Protein AF-A0A0F9TU87-F1 (afdb_monomer_lite)

Sequence (47 aa):
MTKLIVTLSEEMDRDFRATVKRIYGDKRGGLSIAAEQALKDWIEKQT

Organism: NCBI:txid412755

Radius of gyration: 11.56 Å; chains: 1; bounding box: 32×25×22 Å

Secondary structure (DSSP, 8-state):
---------HHHHHHHHHHHHHHHTT-TTHHHHHHHHHHHHHHHHT-

InterPro domains:
  IPR013321 Arc-type ribbon-helix-helix [G3DSA:1.10.1220.10] (1-47)

pLDDT: mean 94.21, std 5.56, range [66.06, 98.31]

Structure (mmCIF, N/CA/C/O backbone):
data_AF-A0A0F9TU87-F1
#
_entry.id   AF-A0A0F9TU87-F1
#
loop_
_atom_site.group_PDB
_atom_site.id
_atom_site.type_symbol
_atom_site.label_atom_id
_atom_site.label_alt_id
_atom_site.label_comp_id
_atom_site.label_asym_id
_atom_site.label_entity_id
_atom_site.label_seq_id
_atom_site.pdbx_PDB_ins_code
_atom_site.Cartn_x
_atom_site.Cartn_y
_atom_site.Cartn_z
_atom_site.occupancy
_atom_site.B_iso_or_equiv
_atom_site.auth_seq_id
_atom_site.auth_comp_id
_atom_site.auth_asym_id
_atom_site.auth_atom_id
_atom_site.pdbx_PDB_model_num
ATOM 1 N N . MET A 1 1 ? 0.088 17.830 -3.355 1.00 66.06 1 MET A N 1
ATOM 2 C CA . MET A 1 1 ? -0.048 16.423 -2.924 1.00 66.06 1 MET A CA 1
ATOM 3 C C . MET A 1 1 ? -0.334 16.412 -1.440 1.00 66.06 1 MET A C 1
ATOM 5 O O . MET A 1 1 ? 0.404 17.046 -0.695 1.00 66.06 1 MET A O 1
ATOM 9 N N . THR A 1 2 ? -1.410 15.753 -1.028 1.00 89.62 2 THR A N 1
ATOM 10 C CA . THR A 1 2 ? -1.685 15.464 0.382 1.00 89.62 2 THR A CA 1
ATOM 11 C C . THR A 1 2 ? -0.872 14.243 0.817 1.00 89.62 2 THR A C 1
ATOM 13 O O . THR A 1 2 ? -0.481 13.425 -0.017 1.00 89.62 2 THR A O 1
ATOM 16 N N . LYS A 1 3 ? -0.549 14.145 2.110 1.00 90.75 3 LYS A N 1
ATOM 17 C CA . LYS A 1 3 ? 0.245 13.046 2.673 1.00 90.75 3 LYS A CA 1
ATOM 18 C C . LYS A 1 3 ? -0.577 12.324 3.731 1.00 90.75 3 LYS A C 1
ATOM 20 O O . LYS A 1 3 ? -1.085 12.961 4.646 1.00 90.75 3 LYS A O 1
ATOM 25 N N . LEU A 1 4 ? -0.648 11.005 3.612 1.00 93.38 4 LEU A N 1
ATOM 26 C CA . LEU A 1 4 ? -1.196 10.107 4.619 1.00 93.38 4 LEU A CA 1
ATOM 27 C C . LEU A 1 4 ? -0.052 9.231 5.140 1.00 93.38 4 LEU A C 1
ATOM 29 O O . LEU A 1 4 ? 0.731 8.706 4.348 1.00 93.38 4 LEU A O 1
ATOM 33 N N . ILE A 1 5 ? 0.071 9.108 6.460 1.00 94.88 5 ILE A N 1
ATOM 34 C CA . ILE A 1 5 ? 1.027 8.206 7.110 1.00 94.88 5 ILE A CA 1
ATOM 35 C C . ILE A 1 5 ? 0.206 7.147 7.834 1.00 94.88 5 ILE A C 1
ATOM 37 O O . ILE A 1 5 ? -0.646 7.486 8.649 1.00 94.88 5 ILE A O 1
ATOM 41 N N . VAL A 1 6 ? 0.463 5.882 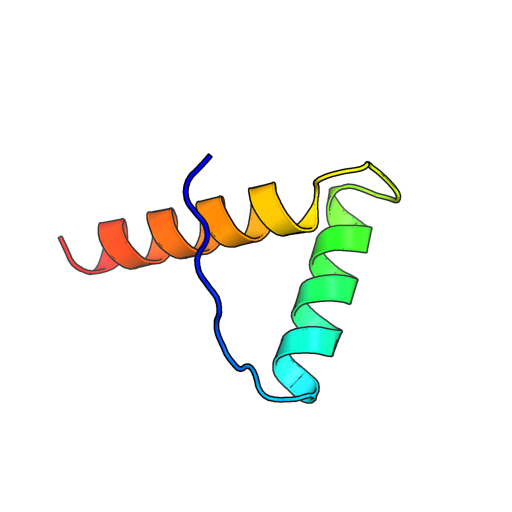7.520 1.00 93.81 6 VAL A N 1
ATOM 42 C CA . VAL A 1 6 ? -0.178 4.727 8.151 1.00 93.81 6 VAL A CA 1
ATOM 43 C C . VAL A 1 6 ? 0.890 3.771 8.648 1.00 93.81 6 VAL A C 1
ATOM 45 O O . VAL A 1 6 ? 1.971 3.680 8.063 1.00 93.81 6 VAL A O 1
ATOM 48 N N . THR A 1 7 ? 0.567 3.048 9.711 1.00 96.50 7 THR A N 1
ATOM 49 C CA . THR A 1 7 ? 1.391 1.953 10.216 1.00 96.50 7 THR A CA 1
ATOM 50 C C . THR A 1 7 ? 0.759 0.644 9.770 1.00 96.50 7 THR A C 1
ATOM 52 O O . THR A 1 7 ? -0.436 0.437 9.970 1.00 96.50 7 THR A O 1
ATOM 55 N N . LEU A 1 8 ? 1.558 -0.226 9.160 1.00 96.25 8 LEU A N 1
ATOM 56 C CA . LEU A 1 8 ? 1.157 -1.565 8.737 1.00 96.25 8 LEU A CA 1
ATOM 57 C C . LEU A 1 8 ? 1.944 -2.598 9.544 1.00 96.25 8 LEU A C 1
ATOM 59 O O . LEU A 1 8 ? 3.037 -2.301 10.029 1.00 96.25 8 LEU A O 1
ATOM 63 N N . SER A 1 9 ? 1.405 -3.811 9.670 1.00 98.25 9 SER A N 1
ATOM 64 C CA . SER A 1 9 ? 2.214 -4.939 10.132 1.00 98.25 9 SER A CA 1
ATOM 65 C C . SER A 1 9 ? 3.331 -5.226 9.124 1.00 98.25 9 SER A C 1
ATOM 67 O O . SER A 1 9 ? 3.192 -4.945 7.930 1.00 98.25 9 SER A O 1
ATOM 69 N N . GLU A 1 10 ? 4.434 -5.812 9.593 1.00 98.00 10 GLU A N 1
ATOM 70 C CA . GLU A 1 10 ? 5.563 -6.179 8.725 1.00 98.00 10 GLU A CA 1
ATOM 71 C C . GLU A 1 10 ? 5.137 -7.132 7.601 1.00 98.00 10 GLU A C 1
ATOM 73 O O . GLU A 1 10 ? 5.557 -6.978 6.455 1.00 98.00 10 GLU A O 1
ATOM 78 N N . GLU A 1 11 ? 4.260 -8.086 7.920 1.00 98.31 11 GLU A N 1
ATOM 79 C CA . GLU A 1 11 ? 3.684 -9.019 6.952 1.00 98.31 11 GLU A CA 1
ATOM 80 C C . GLU A 1 11 ? 2.912 -8.284 5.851 1.00 98.31 11 GLU A C 1
ATOM 82 O O . GLU A 1 11 ? 3.161 -8.511 4.667 1.00 98.31 11 GLU A O 1
ATOM 87 N N . MET A 1 12 ? 2.044 -7.339 6.226 1.00 97.44 12 MET A N 1
ATOM 88 C CA . MET A 1 12 ? 1.248 -6.581 5.264 1.00 97.44 12 MET A CA 1
ATOM 89 C C . MET A 1 12 ? 2.123 -5.681 4.385 1.00 97.44 12 MET A C 1
ATOM 91 O O . MET A 1 12 ? 1.917 -5.632 3.175 1.00 97.44 12 MET A O 1
ATOM 95 N N . ASP A 1 13 ? 3.112 -4.980 4.954 1.00 96.94 13 ASP A N 1
ATOM 96 C CA . ASP A 1 13 ? 4.025 -4.135 4.169 1.00 96.94 13 ASP A CA 1
ATOM 97 C C . ASP A 1 13 ? 4.827 -4.973 3.161 1.00 96.94 13 ASP A C 1
ATOM 99 O O . ASP A 1 13 ? 4.907 -4.612 1.980 1.00 96.94 13 ASP A O 1
ATOM 103 N N . ARG A 1 14 ? 5.351 -6.128 3.590 1.00 97.94 14 ARG A N 1
ATOM 104 C CA . ARG A 1 14 ? 6.087 -7.055 2.723 1.00 97.94 14 ARG A CA 1
ATOM 105 C C . ARG A 1 14 ? 5.225 -7.526 1.556 1.00 97.94 14 ARG A C 1
ATOM 107 O O . ARG A 1 14 ? 5.641 -7.408 0.399 1.00 97.94 14 ARG A O 1
ATOM 114 N N .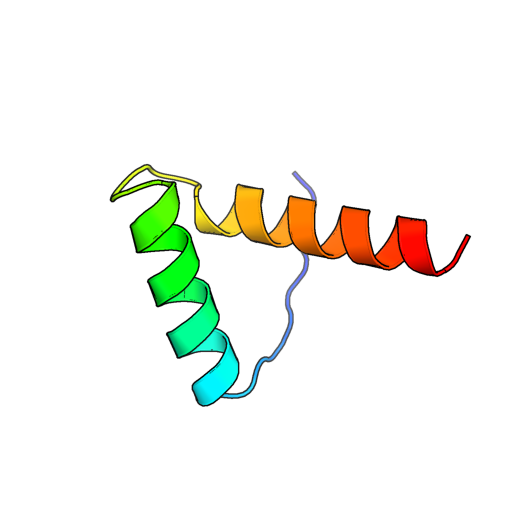 ASP A 1 15 ? 4.034 -8.032 1.847 1.00 98.00 15 ASP A N 1
ATOM 115 C CA . ASP A 1 15 ? 3.161 -8.641 0.845 1.00 98.00 15 ASP A CA 1
ATOM 116 C C . ASP A 1 15 ? 2.581 -7.579 -0.106 1.00 98.00 15 ASP A C 1
ATOM 118 O O . ASP A 1 15 ? 2.500 -7.791 -1.324 1.00 98.00 15 ASP A O 1
ATOM 122 N N . PHE A 1 16 ? 2.281 -6.384 0.414 1.00 96.50 16 PHE A N 1
ATOM 123 C CA . PHE A 1 16 ? 1.873 -5.232 -0.384 1.00 96.50 16 PHE A CA 1
ATOM 124 C C . PHE A 1 16 ? 2.981 -4.803 -1.353 1.00 96.50 16 PHE A C 1
ATOM 126 O O . PHE A 1 16 ? 2.741 -4.705 -2.559 1.00 96.50 16 PHE A O 1
ATOM 133 N N . ARG A 1 17 ? 4.220 -4.616 -0.876 1.00 95.44 17 ARG A N 1
ATOM 134 C CA . ARG A 1 17 ? 5.364 -4.238 -1.728 1.00 95.44 17 ARG A CA 1
ATOM 135 C C . ARG A 1 17 ? 5.678 -5.292 -2.782 1.00 95.44 17 ARG A C 1
ATOM 137 O O . ARG A 1 17 ? 5.935 -4.931 -3.932 1.00 95.44 17 ARG A O 1
ATOM 144 N N .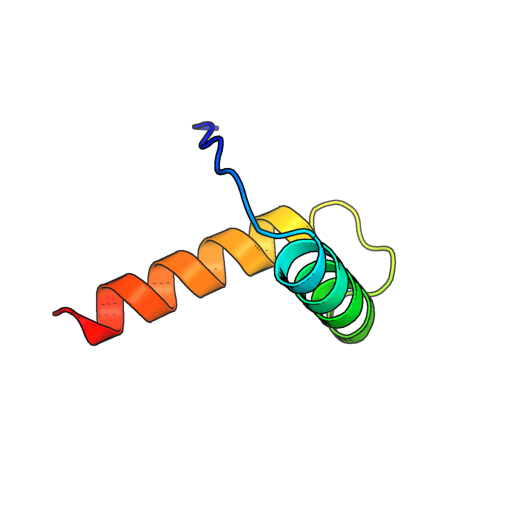 ALA A 1 18 ? 5.641 -6.572 -2.415 1.00 97.19 18 ALA A N 1
ATOM 145 C CA . ALA A 1 18 ? 5.846 -7.672 -3.353 1.00 97.19 18 ALA A CA 1
ATOM 146 C C . ALA A 1 18 ? 4.783 -7.655 -4.463 1.00 97.19 18 ALA A C 1
ATOM 148 O O . ALA A 1 18 ? 5.108 -7.776 -5.647 1.00 97.19 18 ALA A O 1
ATOM 149 N N . THR A 1 19 ? 3.523 -7.416 -4.096 1.00 96.88 19 THR A N 1
ATOM 150 C CA . THR A 1 19 ? 2.409 -7.304 -5.044 1.00 96.88 19 THR A CA 1
ATOM 151 C C . THR A 1 19 ? 2.559 -6.096 -5.964 1.00 96.88 19 THR A C 1
ATOM 153 O O . THR A 1 19 ? 2.439 -6.235 -7.181 1.00 96.88 19 THR A O 1
ATOM 156 N N . VAL A 1 20 ? 2.893 -4.925 -5.414 1.00 97.00 20 VAL A N 1
ATOM 157 C CA . VAL A 1 20 ? 3.149 -3.707 -6.198 1.00 97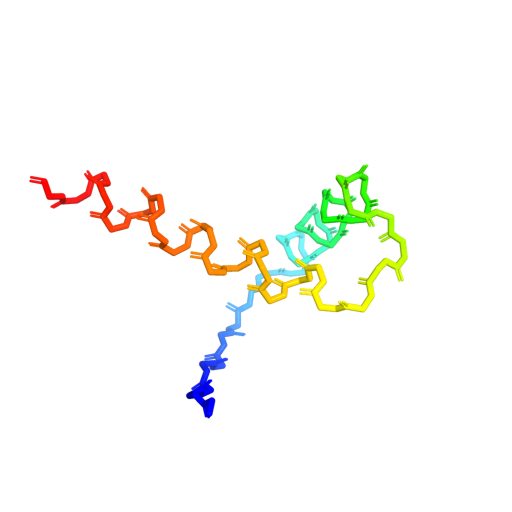.00 20 VAL A CA 1
ATOM 158 C C . VAL A 1 20 ? 4.274 -3.937 -7.202 1.00 97.00 20 VAL A C 1
ATOM 160 O O . VAL A 1 20 ? 4.115 -3.600 -8.374 1.00 97.00 20 VAL A O 1
ATOM 163 N N . LYS A 1 21 ? 5.382 -4.555 -6.774 1.00 95.88 21 LYS A N 1
ATOM 164 C CA . LYS A 1 21 ? 6.514 -4.868 -7.653 1.00 95.88 21 LYS A CA 1
ATOM 165 C C . LYS A 1 21 ? 6.118 -5.832 -8.772 1.00 95.88 21 LYS A C 1
ATOM 167 O O . LYS A 1 21 ? 6.528 -5.642 -9.911 1.00 95.88 21 LYS A O 1
ATOM 172 N N . ARG A 1 22 ? 5.289 -6.837 -8.479 1.00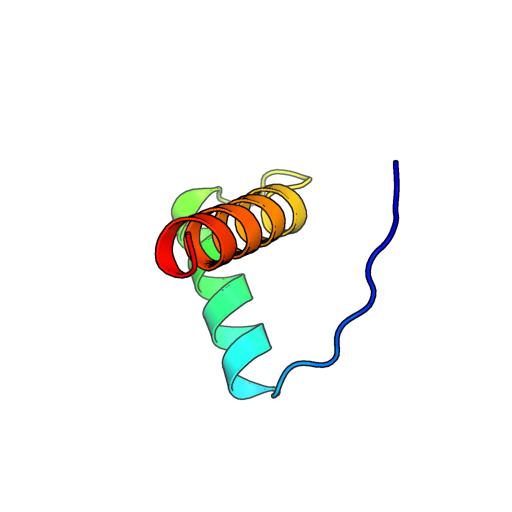 95.94 22 ARG A N 1
ATOM 173 C CA . ARG A 1 22 ? 4.786 -7.786 -9.485 1.00 95.94 22 ARG A CA 1
ATOM 174 C C . ARG A 1 22 ? 3.920 -7.111 -10.555 1.00 95.94 22 ARG A C 1
ATOM 176 O O . ARG A 1 22 ? 3.992 -7.508 -11.711 1.00 95.94 22 ARG A O 1
ATOM 183 N N . ILE A 1 23 ? 3.107 -6.122 -10.179 1.00 95.56 23 ILE A N 1
ATOM 184 C CA . ILE A 1 23 ? 2.170 -5.447 -11.095 1.00 95.56 23 ILE A CA 1
ATOM 185 C C . ILE A 1 23 ? 2.858 -4.326 -11.883 1.00 95.56 23 ILE A C 1
ATOM 187 O O . ILE A 1 23 ? 2.661 -4.202 -13.089 1.00 95.56 23 ILE A O 1
ATOM 191 N N . TYR A 1 24 ? 3.656 -3.498 -11.208 1.00 93.12 24 TYR A N 1
ATOM 192 C CA . TYR A 1 24 ? 4.205 -2.262 -11.774 1.00 93.12 24 TYR A CA 1
ATOM 193 C C . TYR A 1 24 ? 5.707 -2.331 -12.089 1.00 93.12 24 TYR A C 1
ATOM 195 O O . TYR A 1 24 ? 6.252 -1.369 -12.636 1.00 93.12 24 TYR A O 1
ATOM 203 N N . GLY A 1 25 ? 6.387 -3.430 -11.751 1.00 91.50 25 GLY A N 1
ATOM 204 C CA . GLY A 1 25 ? 7.842 -3.541 -11.847 1.00 91.50 25 GLY A CA 1
ATOM 205 C C . GLY A 1 25 ? 8.554 -2.543 -10.932 1.00 91.50 25 GLY A C 1
ATOM 206 O O . GLY A 1 25 ? 8.060 -2.187 -9.861 1.00 91.50 25 GLY A O 1
ATOM 207 N N . ASP A 1 26 ? 9.699 -2.037 -11.386 1.00 86.00 26 ASP A N 1
ATOM 208 C CA . ASP A 1 26 ? 10.503 -1.038 -10.665 1.00 86.00 26 ASP A CA 1
ATOM 209 C C . ASP A 1 26 ? 10.070 0.415 -10.964 1.00 86.00 26 ASP A C 1
ATOM 211 O O . ASP A 1 26 ? 10.837 1.370 -10.812 1.00 86.00 26 ASP A O 1
ATOM 215 N N . LYS A 1 27 ? 8.823 0.621 -11.411 1.00 86.75 27 LYS A N 1
ATOM 216 C CA . LYS A 1 27 ? 8.309 1.947 -11.769 1.00 86.75 27 LYS A CA 1
ATOM 217 C C . LYS A 1 27 ? 8.206 2.858 -10.541 1.00 86.75 27 LYS A C 1
ATOM 219 O O . LYS A 1 27 ? 7.539 2.547 -9.549 1.00 86.75 27 LYS A O 1
ATOM 224 N N . ARG A 1 28 ? 8.785 4.061 -10.644 1.00 85.81 28 ARG A N 1
ATOM 225 C CA . ARG A 1 28 ? 8.658 5.109 -9.620 1.00 85.81 28 ARG A CA 1
ATOM 226 C C . ARG A 1 28 ? 7.181 5.456 -9.400 1.00 85.81 28 ARG A C 1
ATOM 228 O O . ARG A 1 28 ? 6.471 5.794 -10.342 1.00 85.81 28 ARG A O 1
ATOM 235 N N . GLY A 1 29 ? 6.740 5.398 -8.144 1.00 91.88 29 GLY A N 1
ATOM 236 C CA . GLY A 1 29 ? 5.377 5.759 -7.741 1.00 91.88 29 GLY A CA 1
ATOM 237 C C . GLY A 1 29 ? 4.382 4.598 -7.648 1.00 91.88 29 GLY A C 1
ATOM 238 O O . GLY A 1 29 ? 3.269 4.834 -7.186 1.00 91.88 29 GLY A O 1
ATOM 239 N N . GLY A 1 30 ? 4.769 3.360 -7.989 1.00 94.88 30 GLY A N 1
ATOM 240 C CA . GLY A 1 30 ? 3.873 2.193 -7.929 1.00 94.88 30 GLY A CA 1
ATOM 241 C C . GLY A 1 30 ? 3.189 1.995 -6.569 1.00 94.88 30 GLY A C 1
ATOM 242 O O . GLY A 1 30 ? 1.998 1.707 -6.522 1.00 94.88 30 GLY A O 1
ATOM 243 N N . LEU A 1 31 ? 3.902 2.243 -5.461 1.00 94.44 31 LEU A N 1
ATOM 244 C CA . LEU A 1 31 ? 3.332 2.146 -4.108 1.00 94.44 31 LEU A CA 1
ATOM 245 C C . LEU A 1 31 ? 2.220 3.168 -3.857 1.00 94.44 31 LEU A C 1
ATOM 247 O O . LEU A 1 31 ? 1.210 2.823 -3.258 1.00 94.44 31 LEU A O 1
ATOM 251 N N . SER A 1 32 ? 2.390 4.406 -4.330 1.00 94.50 32 SER A N 1
ATOM 252 C CA . SER A 1 32 ? 1.379 5.455 -4.142 1.00 94.50 32 SER A CA 1
ATOM 253 C C . SER A 1 32 ? 0.129 5.154 -4.962 1.00 94.50 32 SER A C 1
ATOM 255 O O . SER A 1 32 ? -0.975 5.281 -4.450 1.00 94.50 32 SER A O 1
ATOM 257 N N . ILE A 1 33 ? 0.309 4.687 -6.204 1.00 95.19 33 ILE A N 1
ATOM 258 C CA . ILE A 1 33 ? -0.797 4.290 -7.088 1.00 95.19 33 ILE A CA 1
ATOM 259 C C . ILE A 1 33 ? -1.581 3.131 -6.466 1.00 95.19 33 ILE A C 1
ATOM 261 O O . ILE A 1 33 ? -2.802 3.192 -6.368 1.00 95.19 33 ILE A O 1
ATOM 265 N N . ALA A 1 34 ? -0.884 2.088 -6.010 1.00 96.06 34 ALA A N 1
ATOM 266 C CA . ALA A 1 34 ? -1.523 0.936 -5.386 1.00 96.06 34 ALA A CA 1
ATOM 267 C C . ALA A 1 34 ? -2.235 1.302 -4.074 1.00 96.06 34 ALA A C 1
ATOM 269 O O . ALA A 1 34 ? -3.327 0.806 -3.820 1.00 96.06 34 ALA A O 1
ATOM 270 N N . ALA A 1 35 ? -1.642 2.181 -3.258 1.00 95.88 35 ALA A N 1
ATOM 271 C CA . ALA A 1 35 ? -2.252 2.630 -2.010 1.00 95.88 35 ALA A CA 1
ATOM 272 C C . ALA A 1 35 ? -3.519 3.452 -2.277 1.00 95.88 35 ALA A C 1
ATOM 274 O O . ALA A 1 35 ? -4.537 3.241 -1.626 1.00 95.88 35 ALA A O 1
ATOM 275 N N . GLU A 1 36 ? -3.485 4.349 -3.264 1.00 95.88 36 GLU A N 1
ATOM 276 C CA . GLU A 1 36 ? -4.658 5.124 -3.665 1.00 95.88 36 GLU A CA 1
ATOM 277 C C . GLU A 1 36 ? -5.775 4.227 -4.214 1.00 95.88 36 GLU A C 1
ATOM 279 O O . GLU A 1 36 ? -6.935 4.425 -3.857 1.00 95.88 36 GLU A O 1
ATOM 284 N N . GLN A 1 37 ? -5.437 3.212 -5.018 1.00 96.06 37 GLN A N 1
ATOM 285 C CA . GLN A 1 37 ? -6.414 2.233 -5.498 1.00 96.06 37 GLN A CA 1
ATOM 286 C C . GLN A 1 37 ? -7.043 1.451 -4.340 1.00 96.06 37 GLN A C 1
ATOM 288 O O . GLN A 1 37 ? -8.261 1.365 -4.259 1.00 96.06 37 GLN A O 1
ATOM 293 N N . ALA A 1 38 ? -6.234 0.944 -3.404 1.00 95.62 38 ALA A N 1
ATOM 294 C CA . ALA A 1 38 ? -6.739 0.196 -2.254 1.00 95.62 38 ALA A CA 1
ATOM 295 C C . ALA A 1 38 ? -7.693 1.035 -1.383 1.00 95.62 38 ALA A C 1
ATOM 297 O O . ALA A 1 38 ? -8.697 0.521 -0.891 1.00 95.62 38 ALA A O 1
ATOM 298 N N . LEU A 1 39 ? -7.403 2.331 -1.212 1.00 96.06 39 LEU A N 1
ATOM 299 C CA . LEU A 1 39 ? -8.279 3.256 -0.491 1.00 96.06 39 LEU A CA 1
ATOM 300 C C . LEU A 1 39 ? -9.590 3.518 -1.246 1.00 96.06 39 LEU A C 1
ATOM 302 O O . LEU A 1 39 ? -10.643 3.542 -0.613 1.00 96.06 39 LEU A O 1
ATOM 306 N N . LYS A 1 40 ? -9.544 3.680 -2.575 1.00 97.56 40 LYS A N 1
ATOM 307 C CA . LYS A 1 40 ? -10.748 3.816 -3.415 1.00 97.56 40 LYS A CA 1
ATOM 308 C C . LYS A 1 40 ? -11.636 2.579 -3.311 1.00 97.56 40 LYS A C 1
ATOM 310 O O . LYS A 1 40 ? -12.799 2.711 -2.944 1.00 97.56 40 LYS A O 1
ATOM 315 N N . ASP A 1 41 ? -11.061 1.394 -3.506 1.00 97.44 41 ASP A N 1
ATOM 316 C CA . ASP A 1 41 ? -11.782 0.119 -3.427 1.00 97.44 41 ASP A CA 1
ATOM 317 C C . ASP A 1 41 ? -12.410 -0.099 -2.043 1.00 97.44 41 ASP A C 1
ATOM 319 O O . ASP A 1 41 ? -13.477 -0.698 -1.915 1.00 97.44 41 ASP A O 1
ATOM 323 N N . TRP A 1 42 ? -11.738 0.354 -0.979 1.00 97.06 42 TRP A N 1
ATOM 324 C CA . TRP A 1 42 ? -12.288 0.299 0.370 1.00 97.06 42 TRP A CA 1
ATOM 325 C C . TRP A 1 42 ? -13.506 1.212 0.521 1.00 97.06 42 TRP A C 1
ATOM 327 O O . TRP A 1 42 ? -14.536 0.749 1.001 1.00 97.06 42 TRP A O 1
ATOM 337 N N . ILE A 1 43 ? -13.404 2.478 0.097 1.00 97.75 43 ILE A N 1
ATOM 338 C CA . ILE A 1 43 ? -14.493 3.466 0.183 1.00 97.75 43 ILE A CA 1
ATOM 339 C C . ILE A 1 43 ? -15.720 2.997 -0.607 1.00 97.75 43 ILE A C 1
ATOM 341 O O . ILE A 1 43 ? -16.832 3.048 -0.084 1.00 97.75 43 ILE A O 1
ATOM 345 N N . GLU A 1 44 ? -15.517 2.497 -1.828 1.00 97.62 44 GLU A N 1
ATOM 346 C CA . GLU A 1 44 ? -16.593 1.985 -2.685 1.00 97.62 44 GLU A CA 1
ATOM 347 C C . GLU A 1 44 ? -17.346 0.817 -2.042 1.00 97.62 44 GLU A C 1
ATOM 349 O O . GLU A 1 44 ? -18.552 0.708 -2.198 1.00 97.62 44 GLU A O 1
ATOM 354 N N . LYS A 1 45 ? -16.670 -0.034 -1.263 1.00 97.38 45 LYS A N 1
ATOM 355 C CA . LYS A 1 45 ? -17.331 -1.132 -0.535 1.00 97.38 45 LYS A CA 1
ATOM 356 C C . LYS A 1 45 ? -18.155 -0.672 0.666 1.00 97.38 45 LYS A C 1
ATOM 358 O O . LYS A 1 45 ? -18.937 -1.468 1.178 1.00 97.38 45 LYS A O 1
ATOM 363 N N . GLN A 1 46 ? -17.927 0.541 1.169 1.00 96.44 46 GLN A N 1
ATOM 364 C CA . GLN A 1 46 ? -18.648 1.087 2.325 1.00 96.44 46 GLN A CA 1
ATOM 365 C C . GLN A 1 46 ? -19.783 2.044 1.930 1.00 96.44 46 GLN A C 1
ATOM 367 O O . GLN A 1 46 ? -20.435 2.584 2.823 1.00 96.44 46 GLN A O 1
ATOM 372 N N . THR A 1 47 ? -19.997 2.277 0.630 1.00 80.44 47 THR A N 1
ATOM 373 C CA . THR A 1 47 ? -21.028 3.181 0.092 1.00 80.44 47 THR A CA 1
ATOM 374 C C . THR A 1 47 ? -22.055 2.38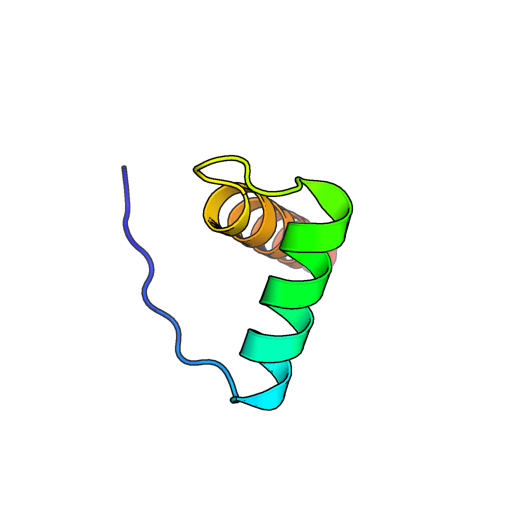5 -0.699 1.00 80.44 47 THR A C 1
ATOM 376 O O . THR A 1 47 ? -23.261 2.672 -0.537 1.00 80.44 47 THR A O 1
#

Foldseek 3Di:
DDDDDDDDPPVCVVVLVVVLCVVPNPDPCSSVVSVVVVVVVVVVVVD